Protein AF-A0A640VT84-F1 (afdb_monomer)

Mean predicted aligned error: 11.16 Å

Structure (mmCIF, N/CA/C/O backbone):
data_AF-A0A640VT84-F1
#
_entry.id   AF-A0A640VT84-F1
#
loop_
_atom_site.group_PDB
_atom_site.id
_atom_site.type_symbol
_atom_site.label_atom_id
_atom_site.label_alt_id
_atom_site.label_comp_id
_atom_site.label_asym_id
_atom_sit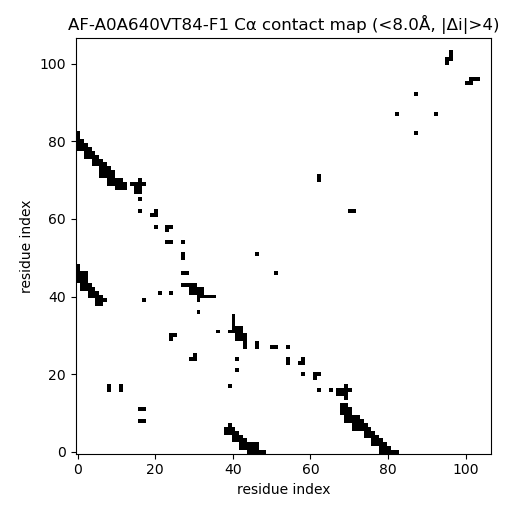e.label_entity_id
_atom_site.label_seq_id
_atom_site.pdbx_PDB_ins_code
_atom_site.Cartn_x
_atom_site.Cartn_y
_atom_site.Cartn_z
_atom_site.occupancy
_atom_site.B_iso_or_equiv
_atom_site.auth_seq_id
_atom_site.auth_comp_id
_atom_site.auth_asym_id
_atom_site.auth_atom_id
_atom_site.pdbx_PDB_model_num
ATOM 1 N N . MET A 1 1 ? -10.838 1.033 11.770 1.00 89.00 1 MET A N 1
ATOM 2 C CA . MET A 1 1 ? -9.459 0.635 12.155 1.00 89.00 1 MET A CA 1
ATOM 3 C C . MET A 1 1 ? -8.471 1.584 11.497 1.00 89.00 1 MET A C 1
ATOM 5 O O . MET A 1 1 ? -8.787 2.120 10.437 1.00 89.00 1 MET A O 1
ATOM 9 N N . ARG A 1 2 ? -7.289 1.781 12.089 1.00 88.31 2 ARG A N 1
ATOM 10 C CA . ARG A 1 2 ? -6.184 2.488 11.431 1.00 88.31 2 ARG A CA 1
ATOM 11 C C . ARG A 1 2 ? -5.276 1.479 10.737 1.00 88.31 2 ARG A C 1
ATOM 13 O O . ARG A 1 2 ? -4.929 0.459 11.322 1.00 88.31 2 ARG A O 1
ATOM 20 N N . ALA A 1 3 ? -4.858 1.779 9.516 1.00 91.12 3 ALA A N 1
ATOM 21 C CA . ALA A 1 3 ? -3.873 1.005 8.776 1.00 91.12 3 ALA A CA 1
ATOM 22 C C . ALA A 1 3 ? -2.762 1.923 8.258 1.00 91.12 3 ALA A C 1
ATOM 24 O O . ALA A 1 3 ? -3.034 2.986 7.703 1.00 91.12 3 ALA A O 1
ATOM 25 N N . ILE A 1 4 ? -1.512 1.501 8.421 1.00 90.50 4 ILE A N 1
ATOM 26 C CA . ILE A 1 4 ? -0.319 2.162 7.888 1.00 90.50 4 ILE A CA 1
ATOM 27 C C . ILE A 1 4 ? 0.427 1.140 7.045 1.00 90.50 4 ILE A C 1
ATOM 29 O O . ILE A 1 4 ? 0.657 0.011 7.479 1.00 90.50 4 ILE A O 1
ATOM 33 N N . ILE A 1 5 ? 0.810 1.533 5.839 1.00 90.56 5 ILE A N 1
ATOM 34 C CA . ILE A 1 5 ? 1.551 0.700 4.901 1.00 90.56 5 ILE A CA 1
ATOM 35 C C . ILE A 1 5 ? 2.770 1.471 4.456 1.00 90.56 5 ILE A C 1
ATOM 37 O O . ILE A 1 5 ? 2.676 2.632 4.063 1.00 90.56 5 ILE A O 1
ATOM 41 N N . ARG A 1 6 ? 3.913 0.804 4.496 1.00 89.25 6 ARG A N 1
ATOM 42 C CA . ARG A 1 6 ? 5.182 1.339 4.042 1.00 89.25 6 ARG A CA 1
ATOM 43 C C . ARG A 1 6 ? 5.870 0.334 3.144 1.00 89.25 6 ARG A C 1
ATOM 45 O O . ARG A 1 6 ? 5.951 -0.843 3.484 1.00 89.25 6 ARG A O 1
ATOM 52 N N . VAL A 1 7 ? 6.404 0.813 2.031 1.00 88.00 7 VAL A N 1
ATOM 53 C CA . VAL A 1 7 ? 7.132 -0.014 1.069 1.00 88.00 7 VAL A CA 1
ATOM 54 C C . VAL A 1 7 ? 8.511 0.558 0.777 1.00 88.00 7 VAL A C 1
ATOM 56 O O . VAL A 1 7 ? 8.692 1.770 0.650 1.00 88.00 7 VAL A O 1
ATOM 59 N N . SER A 1 8 ? 9.481 -0.338 0.641 1.00 87.44 8 SER A N 1
ATOM 60 C CA . SER A 1 8 ? 10.758 -0.079 -0.017 1.00 87.44 8 SER A CA 1
ATOM 61 C C . SER A 1 8 ? 10.686 -0.669 -1.418 1.00 87.44 8 SER A C 1
ATOM 63 O O . SER A 1 8 ? 10.326 -1.835 -1.581 1.00 87.44 8 SER A O 1
ATOM 65 N N . ILE A 1 9 ? 11.015 0.134 -2.427 1.00 87.75 9 ILE A N 1
ATOM 66 C CA . ILE A 1 9 ? 11.046 -0.295 -3.825 1.00 87.75 9 ILE A CA 1
ATOM 67 C C . ILE A 1 9 ? 12.439 0.006 -4.364 1.00 87.75 9 ILE A C 1
ATOM 69 O O . ILE A 1 9 ? 12.897 1.150 -4.298 1.00 87.75 9 ILE A O 1
ATOM 73 N N . THR A 1 10 ? 13.103 -1.015 -4.895 1.00 86.88 10 THR A N 1
ATOM 74 C CA . THR A 1 10 ? 14.438 -0.917 -5.494 1.00 86.88 10 THR A CA 1
ATOM 75 C C . THR A 1 10 ? 14.343 -0.920 -7.016 1.00 86.88 10 THR A C 1
ATOM 77 O O . THR A 1 10 ? 13.380 -1.425 -7.586 1.00 86.88 10 THR A O 1
ATOM 80 N N . GLY A 1 11 ? 15.319 -0.314 -7.698 1.00 81.75 11 GLY A N 1
ATOM 81 C CA . GLY A 1 11 ? 15.351 -0.283 -9.168 1.00 81.75 11 GLY A CA 1
ATOM 82 C C . GLY A 1 11 ? 14.201 0.490 -9.829 1.00 81.75 11 GLY A C 1
ATOM 83 O O . GLY A 1 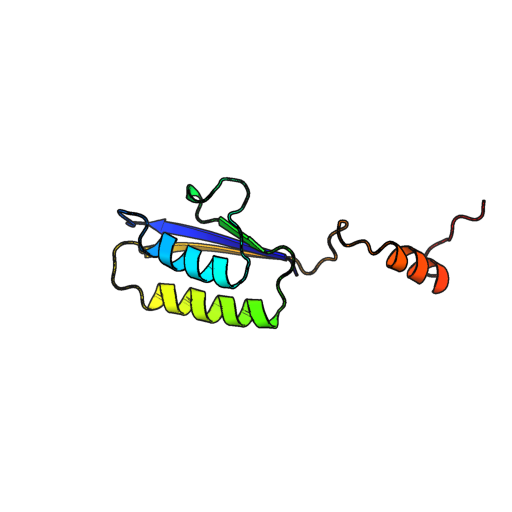11 ? 13.961 0.312 -11.019 1.00 81.75 11 GLY A O 1
ATOM 84 N N . ASP A 1 12 ? 13.482 1.331 -9.078 1.00 77.69 12 ASP A N 1
ATOM 85 C CA . ASP A 1 12 ? 12.345 2.111 -9.579 1.00 77.69 12 ASP A CA 1
ATOM 86 C C . ASP A 1 12 ? 12.803 3.454 -10.159 1.00 77.69 12 ASP A C 1
ATOM 88 O O . ASP A 1 12 ? 12.647 4.522 -9.555 1.00 77.69 12 ASP A O 1
ATOM 92 N N . SER A 1 13 ? 13.419 3.406 -11.340 1.00 68.69 13 SER A N 1
ATOM 93 C CA . SER A 1 13 ? 13.711 4.607 -12.118 1.00 68.69 13 SER A CA 1
ATOM 94 C C . SER A 1 13 ? 12.396 5.256 -12.568 1.00 68.69 13 SER A C 1
ATOM 96 O O . SER A 1 13 ? 11.655 4.716 -13.384 1.00 68.69 13 SER A O 1
ATOM 98 N N . GLY A 1 14 ? 12.091 6.433 -12.013 1.00 70.25 14 GLY A N 1
ATOM 99 C CA . GLY A 1 14 ? 10.887 7.199 -12.358 1.00 70.25 14 GLY A CA 1
ATOM 100 C C . GLY A 1 14 ? 9.651 6.929 -11.491 1.00 70.25 14 GLY A C 1
ATOM 101 O O . GLY A 1 14 ? 8.595 7.482 -11.785 1.00 70.25 14 GLY A O 1
ATOM 102 N N . SER A 1 15 ? 9.767 6.161 -10.398 1.00 78.94 15 SER A N 1
ATOM 103 C CA . SER A 1 15 ? 8.660 5.910 -9.451 1.00 78.94 15 SER A CA 1
ATOM 104 C C . SER A 1 15 ? 7.433 5.221 -10.077 1.00 78.94 15 SER A C 1
ATOM 106 O O . SER A 1 15 ? 6.300 5.490 -9.686 1.00 78.94 15 SER A O 1
ATOM 108 N N . THR A 1 16 ? 7.628 4.344 -11.064 1.00 87.19 16 THR A N 1
ATOM 109 C CA . THR A 1 16 ? 6.539 3.715 -11.828 1.00 87.19 16 THR A CA 1
ATOM 110 C C . THR A 1 16 ? 5.695 2.802 -10.943 1.00 87.19 16 THR A C 1
ATOM 112 O O . THR A 1 16 ? 4.481 3.000 -10.835 1.00 87.19 16 THR A O 1
ATOM 115 N N . LEU A 1 17 ? 6.328 1.827 -10.276 1.00 88.31 17 LEU A N 1
ATOM 116 C CA . LEU A 1 17 ? 5.615 0.936 -9.356 1.00 88.31 17 LEU A CA 1
ATOM 117 C C . LEU A 1 17 ? 5.029 1.747 -8.201 1.00 88.31 17 LEU A C 1
ATOM 119 O O . LEU A 1 17 ? 3.858 1.595 -7.861 1.00 88.31 17 LEU A O 1
ATOM 123 N N . ARG A 1 18 ? 5.809 2.680 -7.649 1.00 87.44 18 ARG A N 1
ATOM 124 C CA . ARG A 1 18 ? 5.355 3.537 -6.553 1.00 87.44 18 ARG A CA 1
ATOM 125 C C . ARG A 1 18 ? 4.097 4.337 -6.887 1.00 87.44 18 ARG A C 1
ATOM 127 O O . ARG A 1 18 ? 3.185 4.372 -6.070 1.00 87.44 18 ARG A O 1
ATOM 134 N N . ASN A 1 19 ? 4.025 4.948 -8.067 1.00 87.38 19 ASN A N 1
ATOM 135 C CA . ASN A 1 19 ? 2.867 5.734 -8.493 1.00 87.38 19 ASN A CA 1
ATOM 136 C C . ASN A 1 19 ? 1.636 4.847 -8.721 1.00 87.38 19 ASN A C 1
ATOM 138 O O . ASN A 1 19 ? 0.525 5.233 -8.362 1.00 87.38 19 ASN A O 1
ATOM 142 N N . LYS A 1 20 ? 1.825 3.632 -9.255 1.00 90.19 20 LYS A N 1
ATOM 143 C CA . LYS A 1 20 ? 0.742 2.646 -9.386 1.00 90.19 20 LYS A CA 1
ATOM 144 C C . LYS A 1 20 ? 0.182 2.255 -8.015 1.00 90.19 20 LYS A C 1
ATOM 146 O O . LYS A 1 20 ? -1.032 2.249 -7.824 1.00 90.19 20 LYS A O 1
ATOM 151 N N . LEU A 1 21 ? 1.063 1.979 -7.053 1.00 91.00 21 LEU A N 1
ATOM 152 C CA . LEU A 1 21 ? 0.678 1.665 -5.677 1.00 91.00 21 LEU A CA 1
ATOM 153 C C . LEU A 1 21 ? 0.024 2.855 -4.969 1.00 91.00 21 LEU A C 1
ATOM 155 O O . LEU A 1 21 ? -0.961 2.659 -4.261 1.00 91.00 21 LEU A O 1
ATOM 159 N N . ALA A 1 22 ? 0.510 4.076 -5.206 1.00 88.81 22 ALA A N 1
ATOM 160 C CA . ALA A 1 22 ? -0.108 5.299 -4.701 1.00 88.81 22 ALA A CA 1
ATOM 161 C C . ALA A 1 22 ? -1.547 5.450 -5.210 1.00 88.81 22 ALA A C 1
ATOM 163 O O . ALA A 1 22 ? -2.450 5.647 -4.408 1.00 88.81 22 ALA A O 1
ATOM 164 N N . GLY A 1 23 ? -1.787 5.255 -6.511 1.00 91.12 23 GLY A N 1
ATOM 165 C CA . GLY A 1 23 ? -3.137 5.33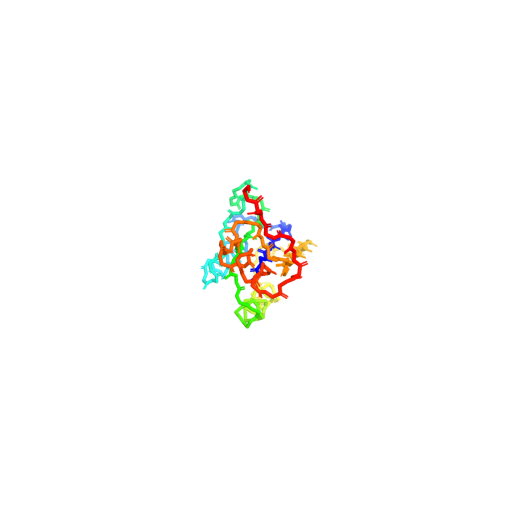7 -7.076 1.00 91.12 23 GLY A CA 1
ATOM 166 C C . GLY A 1 23 ? -4.095 4.282 -6.511 1.00 91.12 23 GLY A C 1
ATOM 167 O O . GLY A 1 23 ? -5.283 4.547 -6.338 1.00 91.12 23 GLY A O 1
ATOM 168 N N . ILE A 1 24 ? -3.600 3.086 -6.177 1.00 93.56 24 ILE A N 1
ATOM 169 C CA . ILE A 1 24 ? -4.410 2.084 -5.469 1.00 93.56 24 ILE A CA 1
ATOM 170 C C . ILE A 1 24 ? -4.695 2.545 -4.043 1.00 93.56 24 ILE A C 1
ATOM 172 O O . ILE A 1 24 ? -5.844 2.479 -3.629 1.00 93.56 24 ILE A O 1
ATOM 176 N N . ALA A 1 25 ? -3.688 3.020 -3.310 1.00 92.12 25 ALA A N 1
ATOM 177 C CA . ALA A 1 25 ? -3.850 3.535 -1.953 1.00 92.12 25 ALA A CA 1
ATOM 178 C C . ALA A 1 25 ? -4.883 4.680 -1.896 1.00 92.12 25 ALA A C 1
ATOM 180 O O . ALA A 1 25 ? -5.811 4.627 -1.087 1.00 92.12 25 ALA A O 1
ATOM 181 N N . ASP A 1 26 ? -4.803 5.633 -2.824 1.00 91.31 26 ASP A N 1
ATOM 182 C CA . ASP A 1 26 ? -5.716 6.776 -2.907 1.00 91.31 26 ASP A CA 1
ATOM 183 C C . ASP A 1 26 ? -7.185 6.347 -3.094 1.00 91.31 26 ASP A C 1
ATOM 185 O O . ASP A 1 26 ? -8.075 6.933 -2.481 1.00 91.31 26 ASP A O 1
ATOM 189 N N . ASN A 1 27 ? -7.457 5.277 -3.857 1.00 93.75 27 ASN A N 1
ATOM 190 C CA . ASN A 1 27 ? -8.817 4.738 -4.045 1.00 93.75 27 ASN A CA 1
ATOM 191 C C . ASN A 1 27 ? -9.451 4.175 -2.761 1.00 93.75 27 ASN A C 1
ATOM 193 O O . ASN A 1 27 ? -10.653 3.916 -2.734 1.00 93.75 27 ASN A O 1
ATOM 197 N N . TYR A 1 28 ? -8.645 3.938 -1.727 1.00 93.62 28 TYR A N 1
ATOM 198 C CA . TYR A 1 28 ? -9.073 3.445 -0.418 1.00 93.62 28 TYR A CA 1
ATOM 199 C C . TYR A 1 28 ? -8.780 4.468 0.684 1.00 93.62 28 TYR A C 1
ATOM 201 O O . TYR A 1 28 ? -8.576 4.088 1.836 1.00 93.62 28 TYR A O 1
ATOM 209 N N . ASP A 1 29 ? -8.712 5.755 0.329 1.00 92.94 29 ASP A N 1
ATOM 210 C CA . ASP A 1 29 ? -8.475 6.881 1.240 1.00 92.94 29 ASP A CA 1
ATOM 211 C C . ASP A 1 29 ? -7.188 6.785 2.071 1.00 92.94 29 ASP A C 1
ATOM 213 O O . ASP A 1 29 ? -7.027 7.473 3.082 1.00 92.94 29 ASP A O 1
ATOM 217 N N . PHE A 1 30 ? -6.226 5.975 1.632 1.00 91.75 30 PHE A N 1
ATOM 218 C CA . PHE A 1 30 ? -4.891 6.016 2.197 1.00 91.75 30 PHE A CA 1
ATOM 219 C C . PHE A 1 30 ? -4.188 7.284 1.722 1.00 91.75 30 PHE A C 1
ATOM 221 O O . PHE A 1 30 ? -3.947 7.472 0.535 1.00 91.75 30 PHE A O 1
ATOM 228 N N . ARG A 1 31 ? -3.823 8.156 2.658 1.00 88.38 31 ARG A N 1
ATOM 229 C CA . ARG A 1 31 ? -3.088 9.394 2.383 1.00 88.38 31 ARG A CA 1
ATOM 230 C C . ARG A 1 31 ? -1.612 9.194 2.676 1.00 88.38 31 ARG A C 1
ATOM 232 O O . ARG A 1 31 ? -1.251 8.398 3.541 1.00 88.38 31 ARG A O 1
ATOM 239 N N . THR A 1 32 ? -0.744 9.923 1.982 1.00 79.81 32 THR A N 1
ATOM 240 C CA . THR A 1 32 ? 0.694 9.912 2.286 1.00 79.81 32 THR A CA 1
ATOM 241 C C . THR A 1 32 ? 0.923 10.259 3.755 1.00 79.81 32 THR A C 1
ATOM 243 O O . THR A 1 32 ? 0.427 11.282 4.231 1.00 79.81 32 THR A O 1
ATOM 246 N N . GLY A 1 33 ? 1.651 9.397 4.466 1.00 65.25 33 GLY A N 1
ATOM 247 C CA . GLY A 1 33 ? 1.948 9.592 5.883 1.00 65.25 33 GLY A CA 1
ATOM 248 C C . GLY A 1 33 ? 2.929 10.748 6.146 1.00 65.25 33 GLY A C 1
ATOM 249 O O . GLY A 1 33 ? 3.425 11.386 5.207 1.00 65.25 33 GLY A O 1
ATOM 250 N N . PRO A 1 34 ? 3.253 11.012 7.426 1.00 54.91 34 PRO A N 1
ATOM 251 C CA . PRO A 1 34 ? 4.286 11.975 7.803 1.00 54.91 34 PRO A CA 1
ATOM 252 C C . PRO A 1 34 ? 5.616 11.607 7.124 1.00 54.91 34 PRO A C 1
ATOM 254 O O . PRO A 1 34 ? 6.120 10.502 7.308 1.00 54.91 34 PRO A O 1
ATOM 257 N N . GLY A 1 35 ? 6.166 12.508 6.304 1.00 56.19 35 GLY A N 1
ATOM 258 C CA . GLY A 1 35 ? 7.360 12.253 5.479 1.00 56.19 35 GLY A CA 1
ATOM 259 C C . GLY A 1 35 ? 7.132 12.347 3.964 1.00 56.19 35 GLY A C 1
ATOM 260 O O . GLY A 1 35 ? 8.101 12.412 3.213 1.00 56.19 35 GLY A O 1
ATOM 261 N N . GLY A 1 36 ? 5.875 12.431 3.510 1.00 57.25 36 GLY A N 1
ATOM 262 C CA . GLY A 1 36 ? 5.524 12.730 2.117 1.00 57.25 36 GLY A CA 1
ATOM 263 C C . GLY A 1 36 ? 5.665 11.552 1.140 1.00 57.25 36 GLY A C 1
ATOM 264 O O . GLY A 1 36 ? 6.068 10.443 1.503 1.00 57.25 36 GLY A O 1
ATOM 265 N N . SER A 1 37 ? 5.322 11.798 -0.131 1.00 58.59 37 SER A N 1
ATOM 266 C CA . SER A 1 37 ? 5.233 10.799 -1.218 1.00 58.59 37 SER A CA 1
ATOM 267 C C . SER A 1 37 ? 6.548 10.067 -1.532 1.00 58.59 37 SER A C 1
ATOM 269 O O . SER A 1 37 ? 6.545 8.971 -2.099 1.00 58.59 37 SER A O 1
ATOM 271 N N . SER A 1 38 ? 7.690 10.626 -1.125 1.00 60.19 38 SER A N 1
ATOM 272 C CA . SER A 1 38 ? 9.024 10.052 -1.333 1.00 60.19 38 SER A CA 1
ATOM 273 C C . SER A 1 38 ? 9.352 8.872 -0.409 1.00 60.19 38 SER A C 1
ATOM 275 O O . SER A 1 38 ? 10.319 8.154 -0.668 1.00 60.19 38 SER A O 1
ATOM 277 N N . THR A 1 39 ? 8.555 8.618 0.631 1.00 65.94 39 THR A N 1
ATOM 278 C CA . THR A 1 39 ? 8.838 7.559 1.619 1.00 65.94 39 THR A CA 1
ATOM 279 C C . THR A 1 39 ? 8.126 6.237 1.345 1.00 65.94 39 THR A C 1
ATOM 281 O O . THR A 1 39 ? 8.370 5.270 2.066 1.00 65.94 39 THR A O 1
ATOM 284 N N . GLY A 1 40 ? 7.236 6.184 0.342 1.00 80.25 40 GLY A N 1
ATOM 285 C CA . GLY A 1 40 ? 6.415 4.997 0.078 1.00 80.25 40 GLY A CA 1
ATOM 286 C C . GLY A 1 40 ? 5.536 4.617 1.273 1.00 80.25 40 GLY A C 1
ATOM 287 O O . GLY A 1 40 ? 5.312 3.435 1.503 1.00 80.25 40 GLY A O 1
ATOM 288 N N . THR A 1 41 ? 5.118 5.603 2.075 1.00 88.00 41 THR A N 1
ATOM 289 C CA . THR A 1 41 ? 4.296 5.403 3.274 1.00 88.00 41 THR A CA 1
ATOM 290 C C . THR A 1 41 ? 2.916 6.009 3.067 1.00 88.00 41 THR A C 1
ATOM 292 O O . THR A 1 41 ? 2.798 7.205 2.790 1.00 88.00 41 THR A O 1
ATOM 295 N N . TRP A 1 42 ? 1.876 5.208 3.272 1.00 90.50 42 TRP A N 1
ATOM 296 C CA . TRP A 1 42 ? 0.487 5.642 3.241 1.00 90.50 42 TRP A CA 1
ATOM 297 C C . TRP A 1 42 ? -0.269 5.164 4.476 1.00 90.50 42 TRP A C 1
ATOM 299 O O . TRP A 1 42 ? 0.004 4.089 5.008 1.00 90.50 42 TRP A O 1
ATOM 309 N N . GLN A 1 43 ? -1.238 5.953 4.925 1.00 90.81 43 GLN A N 1
ATOM 310 C CA . GLN A 1 43 ? -2.048 5.658 6.099 1.00 90.81 43 GLN A CA 1
ATOM 311 C C . GLN A 1 43 ? -3.526 5.970 5.862 1.00 90.81 43 GLN A C 1
ATOM 313 O O . GLN A 1 43 ? -3.858 6.971 5.229 1.00 90.81 43 GLN A O 1
ATOM 318 N N . ASN A 1 44 ? -4.404 5.146 6.422 1.00 91.44 44 ASN A N 1
ATOM 319 C CA . ASN A 1 44 ? -5.826 5.428 6.553 1.00 91.44 44 ASN A CA 1
ATOM 320 C C . ASN A 1 44 ? -6.216 5.242 8.026 1.00 91.44 44 ASN A C 1
ATOM 322 O O . ASN A 1 44 ? -6.054 4.154 8.576 1.00 91.44 44 ASN A O 1
ATOM 326 N N . SER A 1 45 ? -6.709 6.301 8.671 1.00 89.44 45 SER A N 1
ATOM 327 C CA . SER A 1 45 ? -7.085 6.282 10.093 1.00 89.44 45 SER A CA 1
ATOM 328 C C . SER A 1 45 ? -8.426 5.604 10.373 1.00 89.44 45 SER A C 1
ATOM 330 O O . SER A 1 45 ? -8.706 5.266 11.521 1.00 89.44 45 SER A O 1
ATOM 332 N N . ASN A 1 46 ? -9.258 5.406 9.350 1.00 89.94 46 ASN A N 1
ATOM 333 C CA . ASN A 1 46 ? -10.623 4.922 9.513 1.00 89.94 46 ASN A CA 1
ATOM 334 C C . ASN A 1 46 ? -11.068 3.983 8.381 1.00 89.94 46 ASN A C 1
ATOM 336 O O . ASN A 1 46 ? -12.173 4.101 7.855 1.00 89.94 46 ASN A O 1
ATOM 340 N N . ILE A 1 47 ? -10.214 3.035 7.993 1.00 91.81 47 ILE A N 1
ATOM 341 C CA . ILE A 1 47 ? -10.601 2.015 7.016 1.00 91.81 47 ILE A CA 1
ATOM 342 C C . ILE A 1 47 ? -11.462 0.934 7.685 1.00 91.81 47 ILE A C 1
ATOM 344 O O . ILE A 1 47 ? -11.281 0.628 8.869 1.00 91.81 47 ILE A O 1
ATOM 348 N N . SER A 1 48 ? -12.411 0.359 6.941 1.00 91.38 48 SER A N 1
ATOM 349 C CA . SER A 1 48 ? -13.153 -0.834 7.364 1.00 91.38 48 SER A CA 1
ATOM 350 C C . SER A 1 48 ? -12.317 -2.097 7.121 1.00 91.38 48 SER A C 1
ATOM 352 O O . SER A 1 48 ? -11.498 -2.129 6.204 1.00 91.38 48 SER A O 1
ATOM 354 N N . GLU A 1 49 ? -12.540 -3.170 7.884 1.00 89.81 49 GLU A N 1
ATOM 355 C CA . GLU A 1 49 ? -11.850 -4.451 7.640 1.00 89.81 49 GLU A CA 1
ATOM 356 C C . GLU A 1 49 ? -12.106 -4.973 6.217 1.00 89.81 49 GLU A C 1
ATOM 358 O O . GLU A 1 49 ? -11.195 -5.444 5.535 1.00 89.81 49 GLU A O 1
ATOM 363 N N . SER A 1 50 ? -13.345 -4.827 5.736 1.00 92.56 50 SER A N 1
ATOM 364 C CA . SER A 1 50 ? -13.742 -5.293 4.407 1.00 92.56 50 SER A CA 1
ATOM 365 C C . SER A 1 50 ? -13.047 -4.527 3.278 1.00 92.56 50 SER A C 1
ATOM 367 O O . SER A 1 50 ? -12.623 -5.129 2.290 1.00 92.56 50 SER A O 1
ATOM 369 N N . ASP A 1 51 ? -12.892 -3.208 3.414 1.00 93.81 51 ASP A N 1
ATOM 370 C CA . ASP A 1 51 ? -12.223 -2.394 2.400 1.00 93.81 51 ASP A CA 1
ATOM 371 C C . ASP A 1 51 ? -10.715 -2.553 2.475 1.00 93.81 51 ASP A C 1
ATOM 373 O O . ASP A 1 51 ? -10.061 -2.580 1.435 1.00 93.81 51 ASP A O 1
ATOM 377 N N . PHE A 1 52 ? -10.173 -2.773 3.672 1.00 93.25 52 PHE A N 1
ATOM 378 C CA . PHE A 1 52 ? -8.772 -3.114 3.844 1.00 93.25 52 PHE A CA 1
ATOM 379 C C . PHE A 1 52 ? -8.416 -4.451 3.180 1.00 93.25 52 PHE A C 1
ATOM 381 O O . PHE A 1 52 ? -7.411 -4.529 2.474 1.00 93.25 52 PHE A O 1
ATOM 388 N N . ALA A 1 53 ? -9.260 -5.479 3.309 1.00 93.44 53 ALA A N 1
ATOM 389 C CA . ALA A 1 53 ? -9.057 -6.756 2.623 1.00 93.44 53 ALA A CA 1
ATOM 390 C C . ALA A 1 53 ? -9.076 -6.602 1.088 1.00 93.44 53 ALA A C 1
ATOM 392 O O . ALA A 1 53 ? -8.202 -7.125 0.392 1.00 93.44 53 ALA A O 1
ATOM 393 N N . LYS A 1 54 ? -10.030 -5.829 0.544 1.00 96.25 54 LYS A N 1
ATOM 394 C CA . LYS A 1 54 ? -10.087 -5.521 -0.900 1.00 96.25 54 LYS A CA 1
ATOM 395 C C . LYS A 1 54 ? -8.865 -4.727 -1.359 1.00 96.25 54 LYS A C 1
ATOM 397 O O . LYS A 1 54 ? -8.330 -4.995 -2.435 1.00 96.25 54 LYS A O 1
ATOM 402 N N . PHE A 1 55 ? -8.451 -3.747 -0.558 1.00 95.12 55 PHE A N 1
ATOM 403 C CA . PHE A 1 55 ? -7.252 -2.959 -0.795 1.00 95.12 55 PHE A CA 1
ATOM 404 C C . PHE A 1 55 ? -6.031 -3.880 -0.881 1.00 95.12 55 PHE A C 1
ATOM 406 O O . PHE A 1 55 ? -5.333 -3.844 -1.889 1.00 95.12 55 PHE A O 1
ATOM 413 N N . GLN A 1 56 ? -5.815 -4.756 0.109 1.00 93.75 56 GLN A N 1
ATOM 414 C CA . GLN A 1 56 ? -4.660 -5.655 0.141 1.00 93.75 56 GLN A CA 1
ATOM 415 C C . GLN A 1 56 ? -4.613 -6.554 -1.092 1.00 93.75 56 GLN A C 1
ATOM 417 O O . GLN A 1 56 ? -3.559 -6.674 -1.711 1.00 93.75 56 GLN A O 1
ATOM 422 N N . ALA A 1 57 ? -5.748 -7.139 -1.487 1.00 94.69 57 ALA A N 1
ATOM 423 C CA . ALA A 1 57 ? -5.822 -7.984 -2.675 1.00 94.69 57 ALA A CA 1
ATOM 424 C C . ALA A 1 57 ? -5.373 -7.234 -3.941 1.00 94.69 57 ALA A C 1
ATOM 426 O O . ALA A 1 57 ? -4.509 -7.718 -4.669 1.00 94.69 57 ALA A O 1
ATOM 427 N N . LYS A 1 58 ? -5.896 -6.020 -4.173 1.00 95.62 58 LYS A N 1
ATOM 428 C CA . LYS A 1 58 ? -5.499 -5.192 -5.326 1.00 95.62 58 LYS A CA 1
ATOM 429 C C . LYS A 1 58 ? -4.052 -4.718 -5.242 1.00 95.62 58 LYS A C 1
ATOM 431 O O . LYS A 1 58 ? -3.370 -4.644 -6.259 1.00 95.62 58 LYS A O 1
ATOM 436 N N . TYR A 1 59 ? -3.595 -4.373 -4.043 1.00 92.75 59 TYR A N 1
ATOM 437 C CA . TYR A 1 59 ? -2.244 -3.879 -3.814 1.00 92.75 59 TYR A CA 1
ATOM 438 C C . TYR A 1 59 ? -1.210 -4.968 -4.116 1.00 92.75 59 TYR A C 1
ATOM 440 O O . TYR A 1 59 ? -0.256 -4.723 -4.850 1.00 92.75 59 TYR A O 1
ATOM 448 N N . TRP A 1 60 ? -1.440 -6.193 -3.635 1.00 91.62 60 TRP A N 1
ATOM 449 C CA . TRP A 1 60 ? -0.569 -7.336 -3.905 1.00 91.62 60 TRP A CA 1
ATOM 450 C C . TRP A 1 60 ? -0.603 -7.788 -5.359 1.00 91.62 60 TRP A C 1
ATOM 452 O O . TRP A 1 60 ? 0.454 -8.043 -5.935 1.00 91.62 60 TRP A O 1
ATOM 462 N N . ASP A 1 61 ? -1.785 -7.822 -5.973 1.00 94.62 61 ASP A N 1
ATOM 463 C CA . ASP A 1 61 ? -1.921 -8.141 -7.394 1.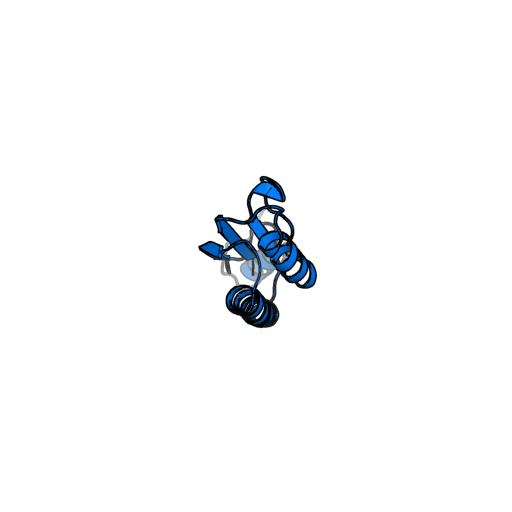00 94.62 61 ASP A CA 1
ATOM 464 C C . ASP A 1 61 ? -1.148 -7.142 -8.269 1.00 94.62 61 ASP A C 1
ATOM 466 O O . ASP A 1 61 ? -0.425 -7.525 -9.190 1.00 94.62 61 ASP A O 1
ATOM 470 N N . ALA A 1 62 ? -1.199 -5.850 -7.932 1.00 92.31 62 ALA A N 1
ATOM 471 C CA . ALA A 1 62 ? -0.476 -4.818 -8.664 1.00 92.31 62 ALA A CA 1
ATOM 472 C C . ALA A 1 62 ? 1.049 -4.946 -8.578 1.00 92.31 62 ALA A C 1
ATOM 474 O O . ALA A 1 62 ? 1.710 -4.577 -9.551 1.00 92.31 62 ALA A O 1
ATOM 475 N N . ILE A 1 63 ? 1.577 -5.446 -7.452 1.00 91.31 63 ILE A N 1
ATOM 476 C CA . ILE A 1 63 ? 3.004 -5.739 -7.248 1.00 91.31 63 ILE A CA 1
ATOM 477 C C . ILE A 1 63 ? 3.400 -6.985 -8.041 1.00 91.31 63 ILE A C 1
ATOM 479 O O . ILE A 1 63 ? 4.356 -6.936 -8.810 1.00 91.31 63 ILE A O 1
ATOM 483 N N . ALA A 1 64 ? 2.650 -8.080 -7.890 1.00 90.56 64 ALA A N 1
ATOM 484 C CA . ALA A 1 64 ? 2.950 -9.360 -8.532 1.00 90.56 64 ALA A CA 1
ATOM 485 C C . ALA A 1 64 ? 2.879 -9.290 -10.065 1.00 90.56 64 ALA A C 1
ATOM 487 O O . ALA A 1 64 ? 3.652 -9.949 -10.756 1.00 90.56 64 ALA A O 1
ATOM 488 N N . SER A 1 65 ? 1.964 -8.476 -10.594 1.00 91.06 65 SER A N 1
ATOM 489 C CA . SER A 1 65 ? 1.754 -8.302 -12.033 1.00 91.06 65 SER A CA 1
ATOM 490 C C . SER A 1 65 ? 2.587 -7.184 -12.664 1.00 91.06 65 SER A C 1
ATOM 492 O O . SER A 1 65 ? 2.417 -6.926 -13.854 1.00 91.06 65 SER A O 1
ATOM 494 N N . HIS A 1 66 ? 3.438 -6.469 -11.914 1.00 89.69 66 HIS A N 1
ATOM 495 C CA . HIS A 1 66 ? 4.161 -5.307 -12.443 1.00 89.69 66 HIS A CA 1
ATOM 496 C C . HIS A 1 66 ? 5.290 -5.727 -13.400 1.00 89.69 66 HIS A C 1
ATOM 498 O O . HIS A 1 66 ? 6.272 -6.309 -12.948 1.00 89.69 66 HIS A O 1
ATOM 504 N N . PRO A 1 67 ? 5.213 -5.408 -14.708 1.00 82.88 67 PRO A N 1
ATOM 505 C CA . PRO A 1 67 ? 6.227 -5.823 -15.678 1.00 82.88 67 PRO A CA 1
ATOM 506 C C . PRO A 1 67 ? 7.331 -4.766 -15.884 1.00 82.88 67 PRO A C 1
ATOM 508 O O . PRO A 1 67 ? 8.154 -4.906 -16.786 1.00 82.88 67 PRO A O 1
ATOM 511 N N . GLY A 1 68 ? 7.306 -3.668 -15.120 1.00 82.94 68 GLY A N 1
ATOM 512 C CA . GLY A 1 68 ? 8.152 -2.492 -15.324 1.00 82.94 68 GLY A CA 1
ATOM 513 C C . GLY A 1 68 ? 9.299 -2.362 -14.317 1.00 82.94 68 GLY A C 1
ATOM 514 O O . GLY A 1 68 ? 9.482 -3.226 -13.463 1.00 82.94 68 GLY A O 1
ATOM 515 N N . PRO A 1 69 ? 10.065 -1.257 -14.383 1.00 83.25 69 PRO A N 1
ATOM 516 C CA . PRO A 1 69 ? 11.082 -0.957 -13.384 1.00 83.25 69 PRO A CA 1
ATOM 517 C C . PRO A 1 69 ? 10.451 -0.783 -11.999 1.00 83.25 69 PRO A C 1
ATOM 519 O O . PRO A 1 69 ? 9.312 -0.319 -11.868 1.00 83.25 69 PRO A O 1
ATOM 522 N N . GLY A 1 70 ? 11.220 -1.141 -10.975 1.00 85.19 70 GLY A N 1
ATOM 523 C CA . GLY A 1 70 ? 10.773 -1.164 -9.591 1.00 85.19 70 GLY A CA 1
ATOM 524 C C . GLY A 1 70 ? 10.384 -2.562 -9.124 1.00 85.19 70 GLY A C 1
ATOM 525 O O . GLY A 1 70 ? 9.406 -3.133 -9.595 1.00 85.19 70 GLY A O 1
ATOM 526 N N . THR A 1 71 ? 11.114 -3.069 -8.137 1.00 87.12 71 THR A N 1
ATOM 527 C CA . THR A 1 71 ? 10.813 -4.318 -7.436 1.00 87.12 71 THR A CA 1
ATOM 528 C C . THR A 1 71 ? 10.542 -4.007 -5.974 1.00 87.12 71 THR A C 1
ATOM 530 O O . THR A 1 71 ? 11.286 -3.243 -5.352 1.00 87.12 71 THR A O 1
ATOM 533 N N . LEU A 1 72 ? 9.483 -4.595 -5.413 1.00 88.19 72 LEU A N 1
ATOM 534 C CA . LEU A 1 72 ? 9.255 -4.535 -3.974 1.00 88.19 72 LEU A CA 1
ATOM 535 C C . LEU A 1 72 ? 10.412 -5.240 -3.258 1.00 88.19 72 LEU A C 1
ATOM 537 O O . LEU A 1 72 ? 10.649 -6.425 -3.470 1.00 88.19 72 LEU A O 1
ATOM 541 N N . ASP A 1 73 ? 11.103 -4.499 -2.405 1.00 87.62 73 ASP A N 1
ATOM 542 C CA . ASP A 1 73 ? 12.203 -5.001 -1.587 1.00 87.62 73 ASP A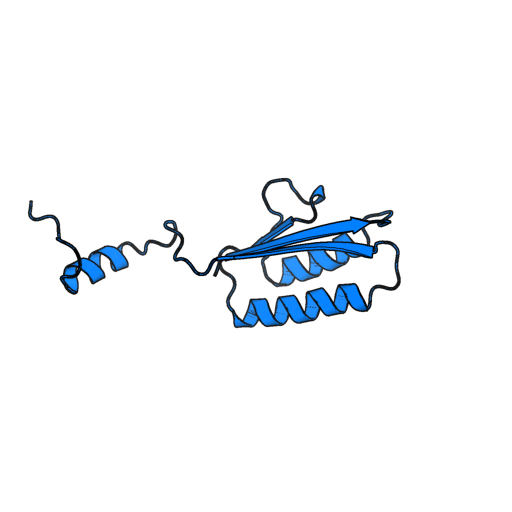 CA 1
ATOM 543 C C . ASP A 1 73 ? 11.709 -5.337 -0.176 1.00 87.62 73 ASP A C 1
ATOM 545 O O . ASP A 1 73 ? 11.882 -6.452 0.305 1.00 87.62 73 ASP A O 1
ATOM 549 N N . ASN A 1 74 ? 10.999 -4.400 0.459 1.00 87.00 74 ASN A N 1
ATOM 550 C CA . ASN A 1 74 ? 10.439 -4.593 1.794 1.00 87.00 74 ASN A CA 1
ATOM 551 C C . ASN A 1 74 ? 9.029 -4.010 1.898 1.00 87.00 74 ASN A C 1
ATOM 553 O O . ASN A 1 74 ? 8.730 -2.978 1.292 1.00 87.00 74 ASN A O 1
ATOM 557 N N . LEU A 1 75 ? 8.183 -4.641 2.715 1.00 88.75 75 LEU A N 1
ATOM 558 C CA . LEU A 1 75 ? 6.860 -4.137 3.070 1.00 88.75 75 LEU A CA 1
ATOM 559 C C . LEU A 1 75 ? 6.648 -4.216 4.581 1.00 88.75 75 LEU A C 1
ATOM 561 O O . LEU A 1 75 ? 6.850 -5.257 5.201 1.00 88.75 75 LEU A O 1
ATOM 565 N N . TRP A 1 76 ? 6.177 -3.112 5.149 1.00 88.31 76 TRP A N 1
ATOM 566 C CA . TRP A 1 76 ? 5.718 -3.017 6.525 1.00 88.31 76 TRP A CA 1
ATOM 567 C C . TRP A 1 76 ? 4.248 -2.623 6.524 1.00 88.31 76 TRP A C 1
ATOM 569 O O . TRP A 1 76 ? 3.858 -1.653 5.873 1.00 88.31 76 TRP A O 1
ATOM 579 N N . CYS A 1 77 ? 3.434 -3.365 7.264 1.00 89.81 77 CYS A N 1
ATOM 580 C CA . CYS A 1 77 ? 2.030 -3.049 7.462 1.00 89.81 77 CYS A CA 1
ATOM 581 C C . CYS A 1 77 ? 1.715 -3.096 8.953 1.00 89.81 77 CYS A C 1
ATOM 583 O O . CYS A 1 77 ? 1.977 -4.100 9.613 1.00 89.81 77 CYS A O 1
ATOM 585 N N . THR A 1 78 ? 1.151 -2.006 9.460 1.00 89.62 78 THR A N 1
ATOM 586 C CA . THR A 1 78 ? 0.679 -1.895 10.837 1.00 89.62 78 THR A CA 1
ATOM 587 C C . THR A 1 78 ? -0.816 -1.656 10.808 1.00 89.62 78 THR A C 1
ATOM 589 O O . THR A 1 78 ? -1.290 -0.761 10.108 1.00 89.62 78 THR A O 1
ATOM 592 N N . ILE A 1 79 ? -1.550 -2.448 11.580 1.00 88.50 79 ILE A N 1
ATOM 593 C CA . ILE A 1 79 ? -2.991 -2.310 11.753 1.00 88.50 79 ILE A CA 1
ATOM 594 C C . ILE A 1 79 ? -3.242 -2.088 13.232 1.00 88.50 79 ILE A C 1
ATOM 596 O O . ILE A 1 79 ? -2.748 -2.845 14.065 1.00 88.50 79 ILE A O 1
ATOM 600 N N . ASP A 1 80 ? -4.001 -1.047 13.535 1.00 83.38 80 ASP A N 1
ATOM 601 C CA . ASP A 1 80 ? -4.412 -0.711 14.884 1.00 83.38 80 ASP A CA 1
ATOM 602 C C . ASP A 1 80 ? -5.938 -0.757 14.955 1.00 83.38 80 ASP A C 1
ATOM 604 O O . ASP A 1 80 ? -6.647 -0.025 14.250 1.00 83.38 80 ASP A O 1
ATOM 608 N N . THR A 1 81 ? -6.451 -1.678 15.764 1.00 69.12 81 THR A N 1
ATOM 609 C CA . THR A 1 81 ? -7.885 -1.813 16.043 1.00 69.12 81 THR A CA 1
ATOM 610 C C . THR A 1 81 ? -8.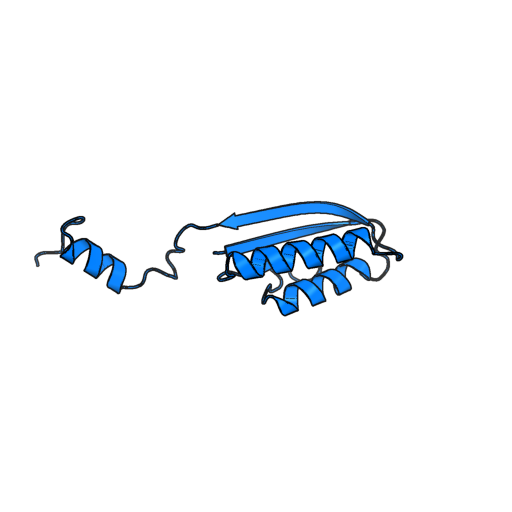272 -1.121 17.341 1.00 69.12 81 THR A C 1
ATOM 612 O O . THR A 1 81 ? -9.454 -1.120 17.683 1.00 69.12 81 THR A O 1
ATOM 615 N N . TRP A 1 82 ? -7.308 -0.544 18.069 1.00 55.69 82 TRP A N 1
ATOM 616 C CA . TRP A 1 82 ? -7.621 0.182 19.288 1.00 55.69 82 TRP A CA 1
ATOM 617 C C . TRP A 1 82 ? -8.463 1.423 18.975 1.00 55.69 82 TRP A C 1
ATOM 619 O O . TRP A 1 82 ? -8.193 2.118 17.987 1.00 55.69 82 TRP A O 1
ATOM 629 N N . PRO A 1 83 ? -9.491 1.718 19.794 1.00 51.34 83 PRO A N 1
ATOM 630 C CA . PRO A 1 83 ? -10.180 2.992 19.720 1.00 51.34 83 PRO A CA 1
ATOM 631 C C . PRO A 1 83 ? -9.143 4.088 19.962 1.00 51.34 83 PRO A C 1
ATOM 633 O O . PRO A 1 83 ? -8.604 4.234 21.057 1.00 51.34 83 PRO A O 1
ATOM 636 N N . HIS A 1 84 ? -8.810 4.817 18.902 1.00 51.03 84 HIS A N 1
ATOM 637 C CA . HIS A 1 84 ? -7.986 6.006 19.014 1.00 51.03 84 HIS A CA 1
ATOM 638 C C . HIS A 1 84 ? -8.673 6.988 19.973 1.00 51.03 84 HIS A C 1
ATOM 640 O O . HIS A 1 84 ? -9.882 7.171 19.847 1.00 51.03 84 HIS A O 1
ATOM 646 N N . PRO A 1 85 ? -7.955 7.633 20.905 1.00 51.47 85 PRO A N 1
ATOM 647 C CA . PRO A 1 85 ? -8.555 8.610 21.809 1.00 51.47 85 PRO A CA 1
ATOM 648 C C . PRO A 1 85 ? -9.159 9.820 21.077 1.00 51.47 85 PRO A C 1
ATOM 650 O O . PRO A 1 85 ? -10.036 10.469 21.620 1.00 51.47 85 PRO A O 1
ATOM 653 N N . GLU A 1 86 ? -8.797 10.101 19.820 1.00 53.94 86 GLU A N 1
ATOM 654 C CA . GLU A 1 86 ? -9.542 11.069 18.990 1.00 53.94 86 GLU A CA 1
ATOM 655 C C . GLU A 1 86 ? -10.937 10.581 18.534 1.00 53.94 86 GLU A C 1
ATOM 657 O O . GLU A 1 86 ? -11.738 11.372 18.047 1.00 53.94 86 GLU A O 1
ATOM 662 N N . ASN A 1 87 ? -11.237 9.294 18.731 1.00 49.56 87 ASN A N 1
ATOM 663 C CA . ASN A 1 87 ? -12.556 8.670 18.611 1.00 49.56 87 ASN A CA 1
ATOM 664 C C . ASN A 1 87 ? -13.142 8.324 19.995 1.00 49.56 87 ASN A C 1
ATOM 666 O O . ASN A 1 87 ? -14.009 7.446 20.076 1.00 49.56 87 ASN A O 1
ATOM 670 N N . HIS A 1 88 ? -12.676 8.966 21.083 1.00 49.62 88 HIS A N 1
ATOM 671 C CA . HIS A 1 88 ? -13.460 9.031 22.318 1.00 49.62 88 HIS A CA 1
ATOM 672 C C . HIS A 1 88 ? -14.756 9.757 21.954 1.00 49.62 88 HIS A 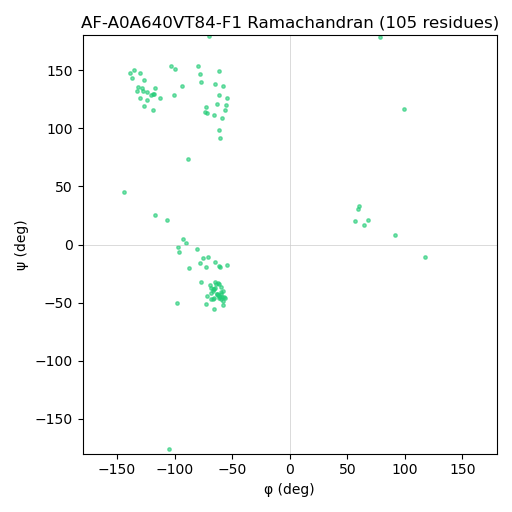C 1
ATOM 674 O O . HIS A 1 88 ? -14.835 10.978 21.914 1.00 49.62 88 HIS A O 1
ATOM 680 N N . ASP A 1 89 ? -15.766 8.984 21.573 1.00 56.56 89 ASP A N 1
ATOM 681 C CA . ASP A 1 89 ? -17.138 9.445 21.616 1.00 56.56 89 ASP A CA 1
ATOM 682 C C . ASP A 1 89 ? -17.341 9.869 23.072 1.00 56.56 89 ASP A C 1
ATOM 684 O O . ASP A 1 89 ? -17.230 9.028 23.965 1.00 56.56 89 ASP A O 1
ATOM 688 N N . ASP A 1 90 ? -17.582 11.151 23.344 1.00 58.62 90 ASP A N 1
ATOM 689 C CA . ASP A 1 90 ? -17.886 11.638 24.698 1.00 58.62 90 ASP A CA 1
ATOM 690 C C . ASP A 1 90 ? -19.076 10.856 25.309 1.00 58.62 90 ASP A C 1
ATOM 692 O O . ASP A 1 90 ? -19.263 10.790 26.525 1.00 58.62 90 ASP A O 1
ATOM 696 N N . ASN A 1 91 ? -19.867 10.166 24.471 1.00 64.50 91 ASN A N 1
ATOM 697 C CA . ASN A 1 91 ? -20.884 9.219 24.918 1.00 64.50 91 ASN A CA 1
ATOM 698 C C . ASN A 1 91 ? -20.342 7.892 25.463 1.00 64.50 91 ASN A C 1
ATOM 700 O O . ASN A 1 91 ? -21.098 7.186 26.122 1.00 64.50 91 ASN A O 1
ATOM 704 N N . MET A 1 92 ? -19.106 7.486 25.179 1.00 67.62 92 MET A N 1
ATOM 705 C CA . MET A 1 92 ? -18.530 6.242 25.693 1.00 67.62 92 MET A CA 1
ATOM 706 C C . MET A 1 92 ? -18.223 6.372 27.182 1.00 67.62 92 MET A C 1
ATOM 708 O O . MET A 1 92 ? -18.614 5.498 27.947 1.00 67.62 92 MET A O 1
ATOM 712 N N . GLU A 1 93 ? -17.635 7.487 27.612 1.00 70.44 93 GLU A N 1
ATOM 713 C CA . GLU A 1 93 ? -17.449 7.786 29.035 1.00 70.44 93 GLU A CA 1
ATOM 714 C C . GLU A 1 93 ? -18.802 7.858 29.757 1.00 70.44 93 GLU A C 1
ATOM 716 O O . GLU A 1 93 ? -19.014 7.178 30.760 1.00 70.44 93 GLU A O 1
ATOM 721 N N . LYS A 1 94 ? -19.782 8.551 29.161 1.00 69.81 94 LYS A N 1
ATOM 722 C CA . LYS A 1 94 ? -21.155 8.599 29.680 1.00 69.81 94 LYS A CA 1
ATOM 723 C C . LYS A 1 94 ? -21.814 7.216 29.772 1.00 69.81 94 LYS A C 1
ATOM 725 O O . LYS A 1 94 ? -22.431 6.908 30.786 1.00 69.81 94 LYS A O 1
ATOM 730 N N . LYS A 1 95 ? -21.653 6.358 28.759 1.00 73.38 95 LYS A N 1
ATOM 731 C CA . LYS A 1 95 ? -22.158 4.972 28.768 1.00 73.38 95 LYS A CA 1
ATOM 732 C C . LYS A 1 95 ? -21.469 4.118 29.827 1.00 73.38 95 LYS A C 1
ATOM 734 O O . LYS A 1 95 ? -22.120 3.279 30.434 1.00 73.38 95 LYS A O 1
ATOM 739 N N . LEU A 1 96 ? -20.172 4.304 30.056 1.00 76.69 96 LEU A N 1
ATOM 740 C CA . LEU A 1 96 ? -19.431 3.568 31.082 1.00 76.69 96 LEU A CA 1
ATOM 741 C C . LEU A 1 96 ? -19.856 3.991 32.498 1.00 76.69 96 LEU A C 1
ATOM 743 O O . LEU A 1 96 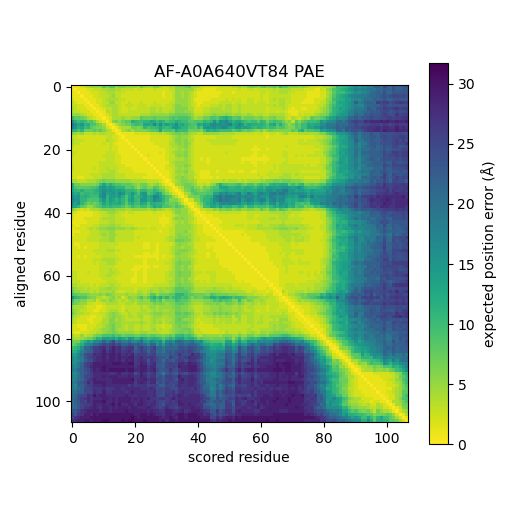? -19.951 3.126 33.370 1.00 76.69 96 LEU A O 1
ATOM 747 N N . ILE A 1 97 ? -20.188 5.272 32.699 1.00 79.88 97 ILE A N 1
ATOM 748 C CA . ILE A 1 97 ? -20.814 5.777 33.933 1.00 79.88 97 ILE A CA 1
ATOM 749 C C . ILE A 1 97 ? -22.235 5.209 34.092 1.00 79.88 97 ILE A C 1
ATOM 751 O O . ILE A 1 97 ? -22.565 4.687 35.153 1.00 79.88 97 ILE A O 1
ATOM 755 N N . GLU A 1 98 ? -23.068 5.235 33.043 1.00 76.75 98 GLU A N 1
ATOM 756 C CA . GLU A 1 98 ? -24.432 4.664 33.063 1.00 76.75 98 GLU A CA 1
ATOM 757 C C . GLU A 1 98 ? -24.438 3.149 33.335 1.00 76.75 98 GLU A C 1
ATOM 759 O O . GLU A 1 98 ? -25.340 2.638 33.997 1.00 76.75 98 GLU A O 1
ATOM 764 N N . LEU A 1 99 ? -23.421 2.428 32.857 1.00 78.94 99 LEU A N 1
ATOM 765 C CA . LEU A 1 99 ? -23.218 1.002 33.124 1.00 78.94 99 LEU A CA 1
ATOM 766 C C . LEU A 1 99 ? -22.561 0.725 34.491 1.00 78.94 99 LEU A C 1
ATOM 768 O O . LEU A 1 99 ? -22.394 -0.441 34.849 1.00 78.94 99 LEU A O 1
ATOM 772 N N . GLY A 1 100 ? -22.178 1.761 35.248 1.00 79.25 100 GLY A N 1
ATOM 773 C CA . GLY A 1 100 ? -21.551 1.643 36.570 1.00 79.25 100 GLY A CA 1
ATOM 774 C C . GLY A 1 100 ? -20.141 1.044 36.554 1.00 79.25 100 GLY A C 1
ATOM 775 O O . GLY A 1 100 ? -19.687 0.511 37.564 1.00 79.25 100 GLY A O 1
ATOM 776 N N . LEU A 1 101 ? -19.459 1.083 35.407 1.00 76.94 101 LEU A N 1
ATOM 777 C CA . LEU A 1 101 ? -18.140 0.472 35.211 1.00 76.94 101 LEU A CA 1
ATOM 778 C C . LEU A 1 101 ? -16.987 1.403 35.599 1.00 76.94 101 LEU A C 1
ATOM 780 O O . LEU A 1 101 ? -15.883 0.927 35.859 1.00 76.94 101 LEU A O 1
ATOM 784 N N . ILE A 1 102 ? -17.241 2.711 35.650 1.00 77.00 102 ILE A N 1
ATOM 785 C CA . ILE A 1 102 ? -16.316 3.724 36.162 1.00 77.00 102 ILE A CA 1
ATOM 786 C C . ILE A 1 102 ? -17.075 4.696 37.079 1.00 77.00 102 ILE A C 1
ATOM 788 O O . ILE A 1 102 ? -18.276 4.898 36.875 1.00 77.00 102 ILE A O 1
ATOM 792 N N . PRO A 1 103 ? -16.414 5.292 38.089 1.00 71.25 103 PRO A N 1
ATOM 793 C CA . PRO A 1 103 ? -17.035 6.305 38.933 1.00 71.25 103 PRO A CA 1
ATOM 794 C C . PRO A 1 103 ? -17.445 7.506 38.077 1.00 71.25 103 PRO A C 1
ATOM 796 O O . PRO A 1 103 ? -16.629 8.028 37.322 1.00 71.25 103 PRO A O 1
ATOM 799 N N . GLY A 1 104 ? -18.700 7.937 38.187 1.00 72.94 104 GLY A N 1
ATOM 800 C CA . GLY A 1 104 ? -19.085 9.265 37.723 1.00 72.94 104 GLY A CA 1
ATOM 801 C C . GLY A 1 104 ? -18.616 10.295 38.742 1.00 72.94 104 GLY A C 1
ATOM 802 O O . GLY A 1 104 ? -18.714 10.038 39.942 1.00 72.94 104 GLY A O 1
ATOM 803 N N . ASP A 1 105 ? -18.114 11.440 38.283 1.00 68.38 105 ASP A N 1
ATOM 804 C CA . ASP A 1 105 ? -17.794 12.554 39.175 1.00 68.38 105 ASP A CA 1
ATOM 805 C C . ASP A 1 105 ? -19.079 13.033 39.878 1.00 68.38 105 ASP A C 1
ATOM 807 O O . ASP A 1 105 ? -19.892 13.779 39.320 1.00 68.38 105 ASP A O 1
ATOM 811 N N . GLU A 1 106 ? -19.281 12.584 41.118 1.00 56.94 106 GLU A N 1
ATOM 812 C CA . GLU A 1 106 ? -20.171 13.239 42.071 1.00 56.94 106 GLU A CA 1
ATOM 813 C C . GLU A 1 106 ? -19.484 14.536 42.514 1.00 56.94 106 GLU A C 1
ATOM 815 O O . GLU A 1 106 ? -18.406 14.512 43.107 1.00 56.94 106 GLU A O 1
ATOM 820 N N . LYS A 1 107 ? -20.085 15.671 42.139 1.00 46.69 107 LYS A N 1
ATOM 821 C CA . LYS A 1 107 ? -19.639 17.018 42.520 1.00 46.69 107 LYS A CA 1
ATOM 822 C C . LYS A 1 107 ? -19.526 17.212 44.028 1.00 46.69 107 LYS A C 1
ATOM 824 O O . LYS A 1 107 ? -20.445 16.760 44.745 1.00 46.69 107 LYS A O 1
#

pLDDT: mean 80.9, std 13.58, range [46.69, 96.25]

Nearest PDB structures (foldseek):
  3c1n-assembly3_D  TM=5.293E-01  e=3.324E-02  Methanocaldococcus jannaschii
  3tvi-assembly4_H  TM=4.673E-01  e=1.048E-01  Clostridium acetobutylicum
  3tvi-assembly2_C  TM=4.710E-01  e=1.121E-01  Clostridium acetobutylicum
  1ft8-assembly1_A  TM=4.130E-01  e=7.431E-01  Homo sapiens
  7e7i-assembly1_A  TM=5.515E-01  e=1.671E+00  Homo sapiens

Solvent-accessible surface area (backbone atoms only — not comparable to full-atom values): 6230 Å² total; per-residue (Å²): 66,29,40,39,40,35,44,42,66,46,73,37,77,85,45,52,48,58,51,55,52,47,57,55,36,48,79,66,64,26,40,63,34,96,79,39,81,87,56,45,28,32,31,21,78,73,40,50,74,71,56,48,54,54,46,49,54,53,53,51,50,54,61,77,67,53,90,59,55,36,42,85,73,45,79,49,78,50,75,42,77,69,83,48,76,93,65,60,50,76,60,53,61,52,48,35,35,76,69,65,76,43,88,65,90,78,129

Secondary struct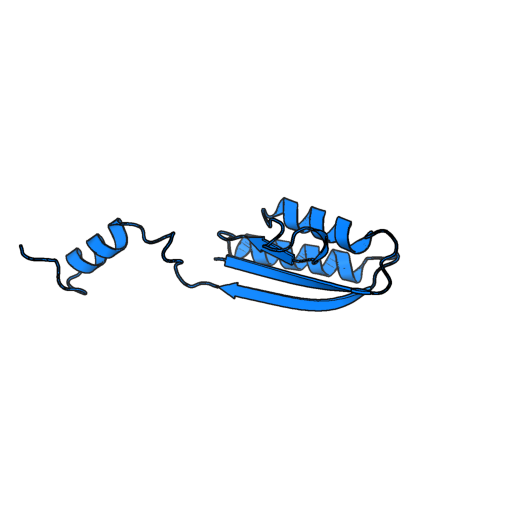ure (DSSP, 8-state):
-EEEEEEEEES-TTSHHHHHHHHHHHTTTPEE-TT-GGGTEEEETT--HHHHHHHHHHHHHHHHT--SS-EEEEEEEEEE-S--GGG--HHHHHHHHHTTSS-----

Organism: NCBI:txid2602289

Radius of gyration: 19.07 Å; Cα contacts (8 Å, |Δi|>4): 142; chains: 1; bounding box: 40×26×58 Å

Foldseek 3Di:
DKKKKFFDKPQPDPCPLLVVLVVLCVVQVFDADPPDSVGRMTMDGDGDPVSVVVSVVVNVCSQVPPPDTIHTDDMDMDDDPDCDVVNPPVVVVVVCVVVVVDPDDPD

Sequence (107 aa):
MRAIIRVSITGDSGSTLRNKLAGIADNYDFRTGPGGSSTGTWQNSNISESDFAKFQAKYWDAIASHPGPGTLDNLWCTIDTWPHPENHDDNMEKKLIELGLIPGDEK